Protein AF-A0A522PEY9-F1 (afdb_monomer)

Mean predicted aligned error: 11.16 Å

Foldseek 3Di:
DDDPPDDDPPDDPDPPPPDDDDDDDDDDLLVVQQVVCVVVVPQEAEDEQDDPDDDPDRDRDPSNV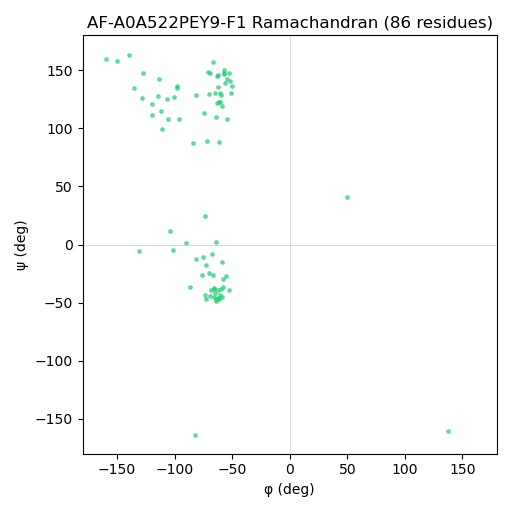SNCVPHPHYYHYDYDVVNVVVVD

Sequence (88 aa):
MASSTSPRPPSAPAPPAWIREPSLSKGEVVQSILDLARREEADAIVMGSHGRGGIARIVLGSKTEGVLRRAPVPVLVAPTAAAAARAS

Solvent-accessible surface area (backbone atoms only — not comparable to full-atom values): 6044 Å² total; per-residue (Å²): 140,77,86,82,77,74,80,78,73,77,84,71,74,81,75,61,91,84,63,71,79,88,85,86,83,88,77,61,67,44,60,51,52,51,53,47,39,63,74,67,67,44,82,56,46,80,42,62,35,68,71,100,69,90,64,102,58,97,58,76,32,73,59,52,50,53,33,67,78,65,50,96,43,56,70,47,75,42,77,52,66,82,61,57,69,71,76,110

Radius of gyration: 16.09 Å; Cα contacts (8 Å, |Δi|>4): 61; chains: 1; bounding box: 37×36×37 Å

Secondary structure (DSSP, 8-state):
-----PPPPP-PPPPPTT-PPPP---S-HHHHHHHHHHHTT-S-EEEES--SS--SS----HHHHHHHTT-SS-EEEEPPHHHHTT--

Structure (mmCIF, N/CA/C/O backbone):
data_AF-A0A522PEY9-F1
#
_entry.id   AF-A0A522PEY9-F1
#
loop_
_atom_site.group_PDB
_atom_site.id
_atom_site.type_symbol
_atom_site.label_atom_id
_atom_site.label_alt_id
_atom_site.label_comp_id
_atom_site.label_asym_id
_atom_site.label_entity_id
_atom_site.label_seq_id
_atom_site.pdbx_PDB_ins_code
_atom_site.Cartn_x
_atom_site.Cartn_y
_atom_site.Cartn_z
_atom_site.occupancy
_atom_site.B_iso_or_equiv
_atom_site.auth_seq_id
_atom_site.auth_comp_id
_atom_site.auth_asym_id
_atom_site.auth_atom_id
_atom_site.pdbx_PDB_model_num
ATOM 1 N N . MET A 1 1 ? 23.973 21.798 -27.937 1.00 46.22 1 MET A N 1
ATOM 2 C CA . MET A 1 1 ? 22.516 22.044 -27.935 1.00 46.22 1 MET A CA 1
ATOM 3 C C . MET A 1 1 ? 21.861 20.893 -28.686 1.00 46.22 1 MET A C 1
ATOM 5 O O . MET A 1 1 ? 21.898 20.892 -29.905 1.00 46.22 1 MET A O 1
ATOM 9 N N . ALA A 1 2 ? 21.391 19.858 -27.987 1.00 46.75 2 ALA A N 1
ATOM 10 C CA . ALA A 1 2 ? 20.698 18.724 -28.599 1.00 46.75 2 ALA A CA 1
ATOM 11 C C . ALA A 1 2 ? 19.294 18.664 -27.996 1.00 46.75 2 ALA A C 1
ATOM 13 O O . ALA A 1 2 ? 19.139 18.443 -26.795 1.00 46.75 2 ALA A O 1
ATOM 14 N N . SER A 1 3 ? 18.291 18.956 -28.819 1.00 48.97 3 SER A N 1
ATOM 15 C CA . SER A 1 3 ? 16.882 18.900 -28.448 1.00 48.97 3 SER A CA 1
ATOM 16 C C . SER A 1 3 ? 16.515 17.452 -28.129 1.00 48.97 3 SER A C 1
ATOM 18 O O . SER A 1 3 ? 16.497 16.595 -29.007 1.00 48.97 3 SER A O 1
ATOM 20 N N . SER A 1 4 ? 16.273 17.177 -26.848 1.00 49.50 4 SER A N 1
ATOM 21 C CA . SER A 1 4 ? 15.803 15.886 -26.351 1.00 49.50 4 SER A CA 1
ATOM 22 C C . SER A 1 4 ? 14.340 15.700 -26.752 1.00 49.50 4 SER A C 1
ATOM 24 O O . SER A 1 4 ? 13.422 16.104 -26.037 1.00 49.50 4 SER A O 1
ATOM 26 N N . THR A 1 5 ? 14.100 15.131 -27.930 1.00 57.78 5 THR A N 1
ATOM 27 C CA . THR A 1 5 ? 12.773 14.634 -28.300 1.00 57.78 5 THR A CA 1
ATOM 28 C C . THR A 1 5 ? 12.637 13.232 -27.720 1.00 57.78 5 THR A C 1
ATOM 30 O O . THR A 1 5 ? 12.993 12.241 -28.351 1.00 57.78 5 THR A O 1
ATOM 33 N N . 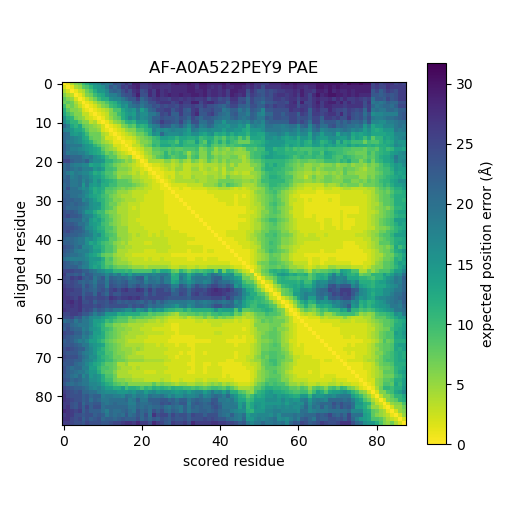SER A 1 6 ? 12.176 13.150 -26.470 1.00 41.78 6 SER A N 1
ATOM 34 C CA . SER A 1 6 ? 11.826 11.866 -25.861 1.00 41.78 6 SER A CA 1
ATOM 35 C C . SER A 1 6 ? 10.700 11.216 -26.682 1.00 41.78 6 SER A C 1
ATOM 37 O O . SER A 1 6 ? 9.721 11.906 -26.992 1.00 41.78 6 SER A O 1
ATOM 39 N N . PRO A 1 7 ? 10.809 9.934 -27.075 1.00 56.91 7 PRO A N 1
ATOM 40 C CA . PRO A 1 7 ? 9.787 9.274 -27.876 1.00 56.91 7 PRO A CA 1
ATOM 41 C C . PRO A 1 7 ? 8.446 9.285 -27.134 1.00 56.91 7 PRO A C 1
ATOM 43 O O . PRO A 1 7 ? 8.355 8.890 -25.970 1.00 56.91 7 PRO A O 1
ATOM 46 N N . ARG A 1 8 ? 7.391 9.753 -27.815 1.00 55.88 8 ARG A N 1
ATOM 47 C CA . ARG A 1 8 ? 6.015 9.651 -27.318 1.00 55.88 8 ARG A CA 1
ATOM 48 C C . ARG A 1 8 ? 5.711 8.156 -27.156 1.00 55.88 8 ARG A C 1
ATOM 50 O O . ARG A 1 8 ? 5.856 7.429 -28.140 1.00 55.88 8 ARG A O 1
ATOM 57 N N . PRO A 1 9 ? 5.335 7.676 -25.956 1.00 55.84 9 PRO A N 1
ATOM 58 C CA . PRO A 1 9 ? 4.972 6.277 -25.794 1.00 55.84 9 PRO A CA 1
ATOM 59 C C . PRO A 1 9 ? 3.827 5.942 -26.762 1.00 55.84 9 PRO A C 1
ATOM 61 O O . PRO A 1 9 ? 3.016 6.832 -27.056 1.00 55.84 9 PRO A O 1
ATOM 64 N N . PRO A 1 10 ? 3.758 4.696 -27.273 1.00 63.72 10 PRO A N 1
ATOM 65 C CA . PRO A 1 10 ? 2.630 4.268 -28.091 1.00 63.72 10 PRO A CA 1
ATOM 66 C C . PRO A 1 10 ? 1.344 4.622 -27.346 1.00 63.72 10 PRO A C 1
ATOM 68 O O . PRO A 1 10 ? 1.280 4.476 -26.122 1.00 63.72 10 PRO A O 1
ATOM 71 N N . SER A 1 11 ? 0.355 5.158 -28.062 1.00 65.31 11 SER A N 1
ATOM 72 C CA . SER A 1 11 ? -0.945 5.480 -27.479 1.00 65.31 11 SER A CA 1
ATOM 73 C C . SER A 1 11 ? -1.479 4.219 -26.814 1.00 65.31 11 SER A C 1
ATOM 75 O O . SER A 1 11 ? -1.817 3.257 -27.505 1.00 65.31 11 SER A O 1
ATOM 77 N N . ALA A 1 12 ? -1.477 4.204 -25.480 1.00 62.59 12 ALA A N 1
ATOM 78 C CA . ALA A 1 12 ? -2.034 3.103 -24.720 1.00 62.59 12 ALA A CA 1
ATOM 79 C C . ALA A 1 12 ? -3.483 2.887 -25.186 1.00 62.59 12 ALA A C 1
ATOM 81 O O . ALA A 1 12 ? -4.161 3.874 -25.501 1.00 62.59 12 ALA A O 1
ATOM 82 N N . PRO A 1 13 ? -3.955 1.631 -25.269 1.00 70.88 13 PRO A N 1
ATOM 83 C CA . PRO A 1 13 ? -5.359 1.382 -25.559 1.00 70.88 13 PRO A CA 1
ATOM 84 C C . PRO A 1 13 ? -6.221 2.166 -24.568 1.00 70.88 13 PRO A C 1
ATOM 86 O O . PRO A 1 13 ? -5.812 2.388 -23.423 1.00 70.88 13 PRO A O 1
ATOM 89 N N . ALA A 1 14 ? -7.398 2.603 -25.024 1.00 69.38 14 ALA A N 1
ATOM 90 C CA . ALA A 1 14 ? -8.345 3.274 -24.149 1.00 69.38 14 ALA A CA 1
ATOM 91 C C . ALA A 1 14 ? -8.548 2.407 -22.895 1.00 69.38 14 ALA A C 1
ATOM 93 O O . ALA A 1 14 ? -8.735 1.190 -23.029 1.00 69.38 14 ALA A O 1
ATOM 94 N N . PRO A 1 15 ? -8.439 2.995 -21.692 1.00 70.69 15 PRO A N 1
ATOM 95 C CA . PRO A 1 15 ? -8.603 2.237 -20.468 1.00 70.69 15 PRO A CA 1
ATOM 96 C C . PRO A 1 15 ? -9.978 1.558 -20.494 1.00 70.69 15 PRO A C 1
ATOM 98 O O . PRO A 1 15 ? -10.946 2.164 -20.967 1.00 70.69 15 PRO A O 1
ATOM 101 N N . PRO A 1 16 ? -10.093 0.299 -20.044 1.00 76.56 16 PRO A N 1
ATOM 102 C CA . PRO A 1 16 ? -11.387 -0.356 -19.997 1.00 76.56 16 PRO A CA 1
ATOM 103 C C . PRO A 1 16 ? -12.365 0.464 -19.150 1.00 76.56 16 PRO A C 1
ATOM 105 O O . PRO A 1 16 ? -11.963 1.136 -18.204 1.00 76.56 16 PRO A O 1
ATOM 108 N N . ALA A 1 17 ? -13.656 0.383 -19.477 1.00 77.38 17 ALA A N 1
ATOM 109 C CA . ALA A 1 17 ? -14.704 1.240 -18.910 1.00 77.38 17 ALA A CA 1
ATOM 110 C C . ALA A 1 17 ? -14.841 1.174 -17.373 1.00 77.38 17 ALA A C 1
ATOM 112 O O . ALA A 1 17 ? -15.486 2.032 -16.778 1.00 77.38 17 ALA A O 1
ATOM 113 N N . TRP A 1 18 ? -14.246 0.167 -16.725 1.00 80.19 18 TRP A N 1
ATOM 114 C CA . TRP A 1 18 ? -14.198 0.040 -15.267 1.00 80.19 18 TRP A CA 1
ATOM 115 C C . TRP A 1 18 ? -13.094 0.882 -14.609 1.00 80.19 18 TRP A C 1
ATOM 117 O O . TRP A 1 18 ? -13.099 1.045 -13.389 1.00 80.19 18 TRP A O 1
ATOM 127 N N . ILE A 1 19 ? -12.150 1.428 -15.382 1.00 80.88 19 ILE A N 1
ATOM 128 C CA . ILE A 1 19 ? -11.142 2.348 -14.859 1.00 80.88 19 ILE A CA 1
ATOM 129 C C . ILE A 1 19 ? -11.810 3.692 -14.598 1.00 80.88 19 ILE A C 1
ATOM 131 O O . ILE A 1 19 ? -12.242 4.394 -15.512 1.00 80.88 19 ILE A O 1
ATOM 135 N N . ARG A 1 20 ? -11.876 4.039 -13.315 1.00 78.62 20 ARG A N 1
ATOM 136 C CA . ARG A 1 20 ? -12.286 5.361 -12.850 1.00 78.62 20 ARG A CA 1
ATOM 137 C C . ARG A 1 20 ? -11.253 6.413 -13.257 1.00 78.62 20 ARG A C 1
ATOM 139 O O . ARG A 1 20 ? -10.080 6.108 -13.475 1.00 78.62 20 ARG A O 1
ATOM 146 N N . GLU A 1 21 ? -11.698 7.665 -13.319 1.00 81.75 21 GLU A N 1
ATOM 147 C CA . GLU A 1 21 ? -10.803 8.804 -13.506 1.00 81.75 21 GLU A CA 1
ATOM 148 C C . GLU A 1 21 ? -9.734 8.857 -12.401 1.00 81.75 21 GLU A C 1
ATOM 150 O O . GLU A 1 21 ? -9.996 8.464 -11.258 1.00 81.75 21 GLU A O 1
ATOM 155 N N . PRO A 1 22 ? -8.515 9.330 -12.716 1.00 83.69 22 PRO A N 1
ATOM 156 C CA . PRO A 1 22 ? -7.455 9.439 -11.728 1.00 83.69 22 PRO A CA 1
ATOM 157 C C . PRO A 1 22 ? -7.865 10.396 -10.604 1.00 83.69 22 PRO A C 1
ATOM 159 O O . PRO A 1 22 ? -8.141 11.571 -10.837 1.00 83.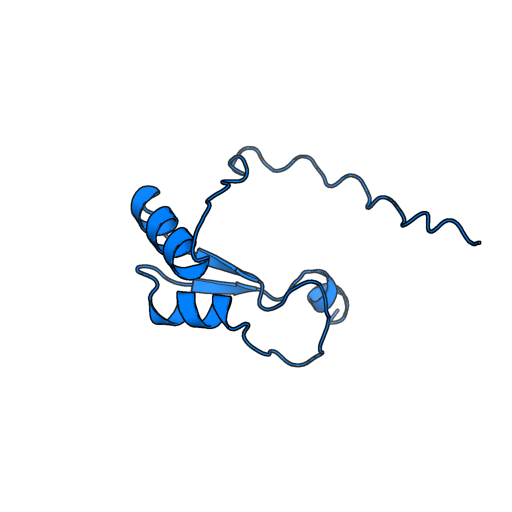69 22 PRO A O 1
ATOM 162 N N . SER A 1 23 ? -7.848 9.898 -9.369 1.00 84.62 23 SER A N 1
ATOM 163 C CA . SER A 1 23 ? -8.087 10.721 -8.185 1.00 84.62 23 SER A CA 1
ATOM 164 C C . SER A 1 23 ? -6.813 11.468 -7.784 1.00 84.62 23 SER A C 1
ATOM 166 O O . SER A 1 23 ? -5.740 10.871 -7.652 1.00 84.62 23 SER A O 1
ATOM 168 N N . LEU A 1 24 ? -6.923 12.787 -7.601 1.00 89.94 24 LEU 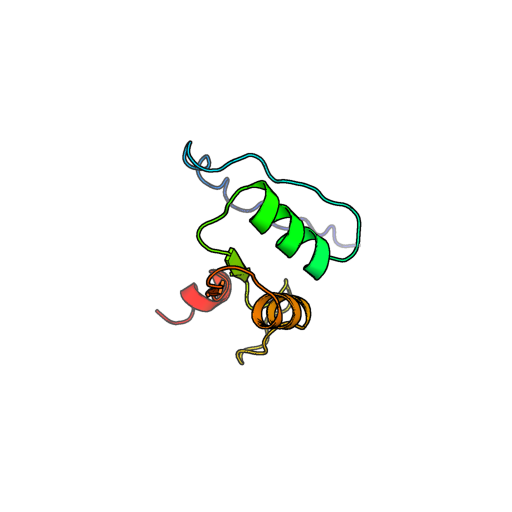A N 1
ATOM 169 C CA . LEU A 1 24 ? -5.830 13.656 -7.169 1.00 89.94 24 LEU A CA 1
ATOM 170 C C . LEU A 1 24 ? -6.101 14.180 -5.760 1.00 89.94 24 LEU A C 1
ATOM 172 O O . LEU A 1 24 ? -7.003 14.987 -5.545 1.00 89.94 24 LEU A O 1
ATOM 176 N N . SER A 1 25 ? -5.249 13.781 -4.820 1.00 87.62 25 SER A N 1
ATOM 177 C CA . SER A 1 25 ? -5.295 14.241 -3.431 1.00 87.62 25 SER A CA 1
ATOM 178 C C . SER A 1 25 ? -4.059 15.070 -3.094 1.00 87.62 25 SER A C 1
ATOM 180 O O . SER A 1 25 ? -2.947 14.757 -3.525 1.00 87.62 25 SER A O 1
ATOM 182 N N . LYS A 1 26 ? -4.238 16.130 -2.298 1.00 90.06 26 LYS A N 1
ATOM 183 C CA . LYS A 1 26 ? -3.135 16.893 -1.693 1.00 90.06 26 LYS A CA 1
ATOM 184 C C . LYS A 1 26 ? -2.918 16.420 -0.260 1.00 90.06 26 LYS A C 1
ATOM 186 O O . LYS A 1 26 ? -3.883 16.293 0.485 1.00 90.06 26 LYS A O 1
ATOM 191 N N . GLY A 1 27 ? -1.662 16.239 0.140 1.00 91.38 27 GLY A N 1
ATOM 192 C CA . GLY A 1 27 ? -1.307 15.898 1.517 1.00 91.38 27 GLY A CA 1
ATOM 193 C C . GLY A 1 27 ? -0.230 14.825 1.608 1.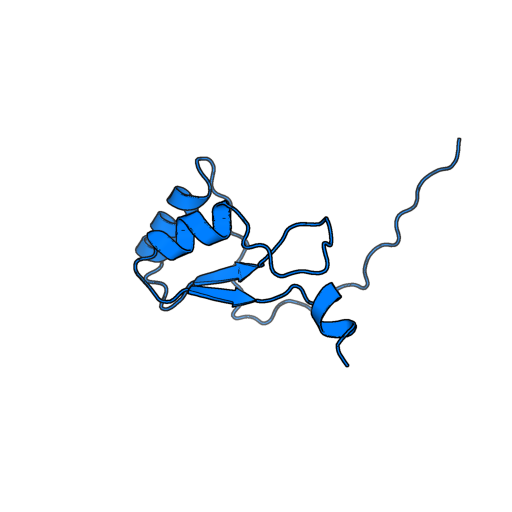00 91.38 27 GLY A C 1
ATOM 194 O O . GLY A 1 27 ? 0.525 14.588 0.663 1.00 91.38 27 GLY A O 1
ATOM 195 N N . GLU A 1 28 ? -0.152 14.182 2.771 1.00 94.00 28 GLU A N 1
ATOM 196 C CA . GLU A 1 28 ? 0.742 13.045 2.976 1.00 94.00 28 GLU A CA 1
ATOM 197 C C . GLU A 1 28 ? 0.222 11.833 2.186 1.00 94.00 28 GLU A C 1
ATOM 199 O O . GLU A 1 28 ? -0.959 11.486 2.246 1.00 94.00 28 GLU A O 1
ATOM 204 N N . VAL A 1 29 ? 1.110 11.218 1.401 1.00 93.12 29 VAL A N 1
ATOM 205 C CA . VAL A 1 29 ? 0.774 10.175 0.420 1.00 93.12 29 VAL A CA 1
ATOM 206 C C . VAL A 1 29 ? 0.153 8.947 1.080 1.00 93.12 29 VAL A C 1
ATOM 208 O O . VAL A 1 29 ? -0.870 8.463 0.603 1.00 93.12 29 VAL A O 1
ATOM 211 N N . VAL A 1 30 ? 0.749 8.445 2.167 1.00 95.56 30 VAL A N 1
ATOM 212 C CA . VAL A 1 30 ? 0.256 7.236 2.842 1.00 95.56 30 VAL A CA 1
ATOM 213 C C . VAL A 1 30 ? -1.139 7.493 3.398 1.00 95.56 30 VAL A C 1
ATOM 215 O O . VAL A 1 30 ? -2.050 6.716 3.131 1.00 95.56 30 VAL A O 1
ATOM 218 N N . GLN A 1 31 ? -1.335 8.601 4.110 1.00 96.50 31 GLN A N 1
ATOM 219 C CA . GLN A 1 31 ? -2.630 8.950 4.686 1.00 96.50 31 GLN A CA 1
ATOM 220 C C . GLN A 1 31 ? -3.707 9.127 3.611 1.00 96.50 31 GLN A C 1
ATOM 222 O O . GLN A 1 31 ? -4.799 8.587 3.748 1.00 96.50 31 GLN A O 1
ATOM 227 N N . SER A 1 32 ? -3.372 9.803 2.512 1.00 96.44 32 SER A N 1
ATOM 228 C CA . SER A 1 32 ? -4.313 10.040 1.413 1.00 96.44 32 SER A CA 1
ATOM 229 C C . SER A 1 32 ? -4.785 8.735 0.764 1.00 96.44 32 SER A C 1
ATOM 231 O O . SER A 1 32 ? -5.964 8.606 0.446 1.00 96.44 32 SER A O 1
ATOM 233 N N . ILE A 1 33 ? -3.887 7.756 0.595 1.00 95.44 33 ILE A N 1
ATOM 234 C CA . ILE A 1 33 ? -4.235 6.428 0.064 1.00 95.44 33 ILE A CA 1
ATOM 235 C C . ILE A 1 33 ? -5.161 5.684 1.033 1.00 95.44 33 ILE A C 1
ATOM 237 O O . ILE A 1 33 ? -6.161 5.112 0.604 1.00 95.44 33 ILE A O 1
ATOM 241 N N . LEU A 1 34 ? -4.853 5.702 2.333 1.00 96.75 34 LEU A N 1
ATOM 242 C CA . LEU A 1 34 ? -5.659 5.023 3.353 1.00 96.75 34 LEU A CA 1
ATOM 243 C C . LEU A 1 34 ? -7.060 5.629 3.472 1.00 96.75 34 LEU A C 1
ATOM 245 O O . LEU A 1 34 ? -8.038 4.892 3.585 1.00 96.75 34 LEU A O 1
ATOM 249 N N . ASP A 1 35 ? -7.160 6.956 3.436 1.00 96.25 35 ASP A N 1
ATOM 250 C CA . ASP A 1 35 ? -8.440 7.655 3.515 1.00 96.25 35 ASP A CA 1
ATOM 251 C C . ASP A 1 35 ? -9.282 7.410 2.267 1.00 96.25 35 ASP A C 1
ATOM 253 O O . ASP A 1 35 ? -10.487 7.201 2.385 1.00 96.25 35 ASP A O 1
ATOM 257 N N . LEU A 1 36 ? -8.661 7.384 1.084 1.00 94.69 36 LEU A N 1
ATOM 258 C CA . LEU A 1 36 ? -9.360 7.045 -0.151 1.00 94.69 36 LEU A CA 1
ATOM 259 C C . LEU A 1 36 ? -9.874 5.601 -0.115 1.00 94.69 36 LEU A C 1
ATOM 261 O O . LEU A 1 36 ? -11.046 5.378 -0.385 1.00 94.69 36 LEU A O 1
ATOM 265 N N . ALA A 1 37 ? -9.043 4.639 0.298 1.00 95.88 37 ALA A N 1
ATOM 266 C CA . ALA A 1 37 ? -9.458 3.241 0.410 1.00 95.88 37 ALA A CA 1
ATOM 267 C C . ALA A 1 37 ? -10.653 3.056 1.362 1.00 95.88 37 ALA A C 1
ATOM 269 O O . ALA A 1 37 ? -11.537 2.255 1.081 1.00 95.88 37 ALA A O 1
ATOM 270 N N . ARG A 1 38 ? -10.711 3.822 2.462 1.00 95.94 38 ARG A N 1
ATOM 271 C CA . ARG A 1 38 ? -11.868 3.821 3.374 1.00 95.94 38 ARG A CA 1
ATOM 272 C C . ARG A 1 38 ? -13.108 4.452 2.750 1.00 95.94 38 ARG A C 1
ATOM 274 O O . ARG A 1 38 ? -14.194 3.923 2.926 1.00 95.94 38 ARG A O 1
ATOM 281 N N . ARG A 1 39 ? -12.952 5.596 2.077 1.00 94.75 39 ARG A N 1
ATOM 282 C CA . ARG A 1 39 ? -14.069 6.335 1.462 1.00 94.75 39 ARG A CA 1
ATOM 283 C C . ARG A 1 39 ? -14.722 5.563 0.324 1.00 94.75 39 ARG A C 1
ATOM 285 O O . ARG A 1 39 ? -15.931 5.644 0.176 1.00 94.75 39 ARG A O 1
ATOM 292 N N . GLU A 1 40 ? -13.918 4.848 -0.451 1.00 92.75 40 GLU A N 1
ATOM 293 C CA . GLU A 1 40 ? -14.368 4.062 -1.603 1.00 92.75 40 GLU A CA 1
ATOM 294 C C . GLU A 1 40 ? -14.737 2.621 -1.232 1.00 92.75 40 GLU A C 1
ATOM 296 O O . GLU A 1 40 ? -15.050 1.840 -2.123 1.00 92.75 40 GLU A O 1
ATOM 301 N N . GLU A 1 41 ? -14.651 2.251 0.053 1.00 95.38 41 GLU A N 1
ATOM 302 C CA . GLU A 1 41 ? -14.884 0.879 0.526 1.00 95.38 41 GLU A CA 1
ATOM 303 C C . GLU A 1 41 ? -14.094 -0.158 -0.295 1.00 95.38 41 GLU A C 1
ATOM 305 O O . GLU A 1 41 ? -14.591 -1.218 -0.659 1.00 95.38 41 GLU A O 1
ATOM 310 N N . ALA A 1 42 ? -12.843 0.176 -0.628 1.00 95.06 42 ALA A N 1
ATOM 311 C CA . ALA A 1 42 ? -12.042 -0.613 -1.553 1.00 95.06 42 ALA A CA 1
ATOM 312 C C . ALA A 1 42 ? -11.739 -2.004 -0.982 1.00 95.06 42 ALA A C 1
ATOM 314 O O . ALA A 1 42 ? -11.191 -2.103 0.111 1.00 95.06 42 ALA A O 1
ATOM 315 N N . ASP A 1 43 ? -11.972 -3.067 -1.755 1.00 96.56 43 ASP A N 1
ATOM 316 C CA . ASP A 1 43 ? -11.682 -4.447 -1.330 1.00 96.56 43 ASP A CA 1
ATOM 317 C C . ASP A 1 43 ? -10.177 -4.757 -1.238 1.00 96.56 43 ASP A C 1
ATOM 319 O O . ASP A 1 43 ? -9.756 -5.673 -0.529 1.00 96.56 43 ASP A O 1
ATOM 323 N N . ALA A 1 44 ? -9.348 -4.012 -1.977 1.00 95.94 44 ALA A N 1
ATOM 324 C CA . ALA A 1 44 ? -7.896 -4.159 -1.992 1.00 95.94 44 ALA A CA 1
ATOM 325 C C . ALA A 1 44 ? -7.194 -2.892 -2.505 1.00 95.94 44 ALA A C 1
ATOM 327 O O . ALA A 1 44 ? -7.765 -2.089 -3.244 1.00 95.94 44 ALA A O 1
ATOM 328 N N . ILE A 1 45 ? -5.909 -2.749 -2.168 1.00 95.44 45 ILE A N 1
ATOM 329 C CA . ILE A 1 45 ? -5.034 -1.686 -2.682 1.00 95.44 45 ILE A CA 1
ATOM 330 C C . ILE A 1 45 ? -3.931 -2.314 -3.535 1.00 95.44 45 ILE A C 1
ATOM 332 O O . ILE A 1 45 ? -3.201 -3.186 -3.068 1.00 95.44 45 ILE A O 1
ATOM 336 N N . VAL A 1 46 ? -3.747 -1.830 -4.766 1.00 92.62 46 VAL A N 1
ATOM 337 C CA . VAL A 1 46 ? -2.624 -2.231 -5.628 1.00 92.62 46 VAL A CA 1
ATOM 338 C C . VAL A 1 46 ? -1.609 -1.097 -5.707 1.00 92.62 46 VAL A C 1
ATOM 340 O O . VAL A 1 46 ? -1.947 0.027 -6.075 1.00 92.62 46 VAL A O 1
ATOM 343 N N . MET A 1 47 ? -0.349 -1.387 -5.383 1.00 89.94 47 MET A N 1
ATOM 344 C CA . MET A 1 47 ? 0.749 -0.423 -5.463 1.00 89.94 47 MET A CA 1
ATOM 345 C C . MET A 1 47 ? 1.922 -0.965 -6.273 1.00 89.94 47 MET A C 1
ATOM 347 O O . MET A 1 47 ? 2.241 -2.153 -6.242 1.00 89.94 47 MET A O 1
ATOM 351 N N . GLY A 1 48 ? 2.618 -0.063 -6.961 1.00 82.62 48 GLY A N 1
ATOM 352 C CA . GLY A 1 48 ? 3.918 -0.368 -7.547 1.00 82.62 48 GLY A CA 1
ATOM 353 C C . GLY A 1 48 ? 4.996 -0.520 -6.471 1.00 82.62 48 GLY A C 1
ATOM 354 O O . GLY A 1 48 ? 4.963 0.148 -5.433 1.00 82.62 48 GLY A O 1
ATOM 355 N N . SER A 1 49 ? 5.983 -1.379 -6.726 1.00 69.50 49 SER A N 1
ATOM 356 C CA . SER A 1 49 ? 7.121 -1.553 -5.814 1.00 69.50 49 SER A CA 1
ATOM 357 C C . SER A 1 49 ? 8.154 -0.414 -5.883 1.00 69.50 49 SER A C 1
ATOM 359 O O . SER A 1 49 ? 8.831 -0.182 -4.886 1.00 69.50 49 SER A O 1
ATOM 361 N N . HIS A 1 50 ? 8.274 0.305 -7.015 1.00 70.12 50 HIS A N 1
ATOM 362 C CA . HIS A 1 50 ? 9.291 1.352 -7.248 1.00 70.12 50 HIS A CA 1
ATOM 363 C C . HIS A 1 50 ? 8.819 2.463 -8.212 1.00 70.12 50 HIS A C 1
ATOM 365 O O . HIS A 1 50 ? 7.934 2.248 -9.040 1.00 70.12 50 HIS A O 1
ATOM 371 N N . GLY A 1 51 ? 9.455 3.644 -8.136 1.00 58.75 51 GLY A N 1
ATOM 372 C CA . GLY A 1 51 ? 9.306 4.754 -9.093 1.00 58.75 51 GLY A CA 1
ATOM 373 C C . GLY A 1 51 ? 10.176 4.614 -10.358 1.00 58.75 51 GLY A C 1
ATOM 374 O O . GLY A 1 51 ? 10.709 3.551 -10.650 1.00 58.75 51 GLY A O 1
ATOM 375 N N . ARG A 1 52 ? 10.364 5.713 -11.108 1.00 53.16 52 ARG A N 1
ATOM 376 C CA . ARG A 1 52 ? 11.051 5.771 -12.424 1.00 53.16 52 ARG A CA 1
ATOM 377 C C . ARG A 1 52 ? 12.556 5.401 -12.443 1.00 53.16 52 ARG A C 1
ATOM 379 O O . ARG A 1 52 ? 13.166 5.469 -13.504 1.00 53.16 52 ARG A O 1
ATOM 386 N N . GLY A 1 53 ? 13.160 5.008 -11.321 1.00 51.44 53 GLY A N 1
ATOM 387 C CA . GLY A 1 53 ? 14.572 4.615 -11.224 1.00 51.44 53 GLY A CA 1
ATOM 388 C C . GLY A 1 53 ? 14.706 3.122 -10.946 1.00 51.44 53 GLY A C 1
ATOM 389 O O . GLY A 1 53 ? 14.537 2.693 -9.808 1.00 51.44 53 GLY A O 1
ATOM 390 N N . GLY A 1 54 ? 14.972 2.332 -11.987 1.00 50.53 54 GLY A N 1
ATOM 391 C CA . GLY A 1 54 ? 15.164 0.891 -11.871 1.00 50.53 54 GLY A CA 1
ATOM 392 C C . GLY A 1 54 ? 16.376 0.539 -11.010 1.00 50.53 54 GLY A C 1
ATOM 393 O O . GLY A 1 54 ? 17.501 0.899 -11.338 1.00 50.53 54 GLY A O 1
ATOM 394 N N . ILE A 1 55 ? 16.145 -0.222 -9.946 1.00 51.69 55 ILE A N 1
ATOM 395 C CA . ILE A 1 55 ? 17.180 -0.989 -9.253 1.00 51.69 55 ILE A CA 1
ATOM 396 C C . ILE A 1 55 ? 16.686 -2.426 -9.135 1.00 51.69 55 ILE A C 1
ATOM 398 O O . ILE A 1 55 ? 15.574 -2.694 -8.694 1.00 51.69 55 ILE A O 1
ATOM 402 N N . ALA A 1 56 ? 17.516 -3.344 -9.619 1.00 50.97 56 ALA A N 1
ATOM 403 C CA . ALA A 1 56 ? 17.210 -4.736 -9.942 1.00 50.97 56 ALA A CA 1
ATOM 404 C C . ALA A 1 56 ? 17.032 -5.667 -8.721 1.00 50.97 56 ALA A C 1
ATOM 406 O O . ALA A 1 56 ? 17.219 -6.876 -8.824 1.00 50.97 56 ALA A O 1
ATOM 407 N N . ARG A 1 57 ? 16.664 -5.127 -7.557 1.00 56.53 57 ARG A N 1
ATOM 408 C CA . ARG A 1 57 ? 16.349 -5.884 -6.340 1.00 56.53 57 ARG A CA 1
ATOM 409 C C . ARG A 1 57 ? 15.081 -5.287 -5.755 1.00 56.53 57 ARG A C 1
ATOM 411 O O . ARG A 1 57 ? 14.991 -4.070 -5.690 1.00 56.53 57 ARG A O 1
ATOM 418 N N . ILE A 1 58 ? 14.117 -6.113 -5.350 1.00 57.62 58 ILE A N 1
ATOM 419 C CA . ILE A 1 58 ? 12.840 -5.659 -4.781 1.00 57.62 58 ILE A CA 1
ATOM 420 C C . ILE A 1 58 ? 13.118 -4.863 -3.491 1.00 57.62 58 ILE A C 1
ATOM 422 O O . ILE A 1 58 ? 13.184 -5.436 -2.408 1.00 57.62 58 ILE A O 1
ATOM 426 N N . VAL A 1 59 ? 13.332 -3.551 -3.592 1.00 66.19 59 VAL A N 1
ATOM 427 C CA . VAL A 1 59 ? 13.406 -2.640 -2.451 1.00 66.19 59 VAL A CA 1
ATOM 428 C C . VAL A 1 59 ? 12.028 -2.021 -2.292 1.00 66.19 59 VAL A C 1
ATOM 430 O O . VAL A 1 59 ? 11.582 -1.210 -3.093 1.00 66.19 59 VAL A O 1
ATOM 433 N N . LEU A 1 60 ? 11.309 -2.433 -1.257 1.00 74.38 60 LEU A N 1
ATOM 434 C CA . LEU A 1 60 ? 9.998 -1.872 -0.973 1.00 74.38 60 LEU A CA 1
ATOM 435 C C . LEU A 1 60 ? 10.127 -0.352 -0.753 1.00 74.38 60 LEU A C 1
ATOM 437 O O . LEU A 1 60 ? 10.855 0.089 0.135 1.00 74.38 60 LEU A O 1
ATOM 441 N N . GLY A 1 61 ? 9.458 0.459 -1.577 1.00 79.19 61 GLY A N 1
ATOM 442 C CA . GLY A 1 61 ? 9.467 1.913 -1.408 1.00 79.19 61 GLY A CA 1
ATOM 443 C C . GLY A 1 61 ? 8.853 2.331 -0.067 1.00 79.19 61 GLY A C 1
ATOM 444 O O . GLY A 1 61 ? 7.878 1.734 0.382 1.00 79.19 61 GLY A O 1
ATOM 445 N N . SER A 1 62 ? 9.362 3.400 0.554 1.00 85.50 62 SER A N 1
ATOM 446 C CA . SER A 1 62 ? 8.903 3.854 1.882 1.00 85.50 62 SER A CA 1
ATOM 447 C C . SER A 1 62 ? 7.404 4.180 1.943 1.00 85.50 62 SER A C 1
ATOM 449 O O . SER A 1 62 ? 6.765 4.011 2.979 1.00 85.50 62 SER A O 1
ATOM 451 N N . LYS A 1 63 ? 6.812 4.614 0.824 1.00 91.06 63 LYS A N 1
ATOM 452 C CA . LYS A 1 63 ? 5.362 4.841 0.710 1.00 91.06 63 LYS A CA 1
ATOM 453 C C . LYS A 1 63 ? 4.578 3.533 0.637 1.00 91.06 63 LYS A C 1
ATOM 455 O O . LYS A 1 63 ? 3.592 3.381 1.350 1.00 91.06 63 LYS A O 1
ATOM 460 N N . THR A 1 64 ? 5.065 2.581 -0.153 1.00 90.25 64 THR A N 1
ATOM 461 C CA . THR A 1 64 ? 4.521 1.223 -0.246 1.00 90.25 64 THR A CA 1
ATOM 462 C C . THR A 1 64 ? 4.560 0.536 1.123 1.00 90.25 64 THR A C 1
ATOM 464 O O . THR A 1 64 ? 3.553 -0.011 1.564 1.00 90.25 64 THR A O 1
ATOM 467 N N . GLU A 1 65 ? 5.679 0.639 1.847 1.00 90.88 65 GLU A N 1
ATOM 468 C CA . GLU A 1 65 ? 5.814 0.120 3.213 1.00 90.88 65 GLU A CA 1
ATOM 469 C C . GLU A 1 65 ? 4.851 0.805 4.194 1.00 90.88 65 GLU A C 1
ATOM 471 O O . GLU A 1 65 ? 4.166 0.136 4.969 1.00 90.88 65 GLU A O 1
ATOM 476 N N . GLY A 1 66 ? 4.762 2.137 4.144 1.00 94.31 66 GLY A N 1
ATOM 477 C CA . GLY A 1 66 ? 3.875 2.903 5.016 1.00 94.31 66 GLY A CA 1
ATOM 478 C C . GLY A 1 66 ? 2.403 2.517 4.860 1.00 94.31 66 GLY A C 1
ATOM 479 O O . GLY A 1 66 ? 1.685 2.441 5.858 1.00 94.31 66 GLY A O 1
ATOM 480 N N . VAL A 1 67 ? 1.961 2.233 3.632 1.00 95.50 67 VAL A N 1
ATOM 481 C CA . VAL A 1 67 ? 0.603 1.739 3.365 1.00 95.50 67 VAL A CA 1
ATOM 482 C C . VAL A 1 67 ? 0.453 0.287 3.821 1.00 95.50 67 VAL A C 1
ATOM 484 O O . VAL A 1 67 ? -0.495 -0.004 4.542 1.00 95.50 67 VAL A O 1
ATOM 487 N N . LEU A 1 68 ? 1.396 -0.605 3.499 1.00 93.88 68 LEU A N 1
ATOM 488 C CA . LEU A 1 68 ? 1.358 -2.015 3.925 1.00 93.88 68 LEU A CA 1
ATOM 489 C C . LEU A 1 68 ? 1.168 -2.182 5.436 1.00 93.88 68 LEU A C 1
ATOM 491 O O . LEU A 1 68 ? 0.429 -3.058 5.873 1.00 93.88 68 LEU A O 1
ATOM 495 N N . ARG A 1 69 ? 1.809 -1.328 6.240 1.00 94.94 69 ARG A N 1
ATOM 496 C CA . ARG A 1 69 ? 1.723 -1.384 7.708 1.00 94.94 69 ARG A CA 1
ATOM 497 C C . ARG A 1 69 ? 0.382 -0.915 8.281 1.00 94.94 69 ARG A C 1
ATOM 499 O O . ARG A 1 69 ? 0.127 -1.148 9.458 1.00 94.94 69 ARG A O 1
ATOM 506 N N . ARG A 1 70 ? -0.423 -0.180 7.510 1.00 97.44 70 ARG A N 1
ATOM 507 C CA . ARG A 1 70 ? -1.573 0.594 8.018 1.00 97.44 70 ARG A CA 1
ATOM 508 C C . ARG A 1 70 ? -2.866 0.368 7.233 1.00 97.44 70 ARG A C 1
ATOM 510 O O . ARG A 1 70 ? -3.895 0.934 7.604 1.00 97.44 70 ARG A O 1
ATOM 517 N N . ALA A 1 71 ? -2.8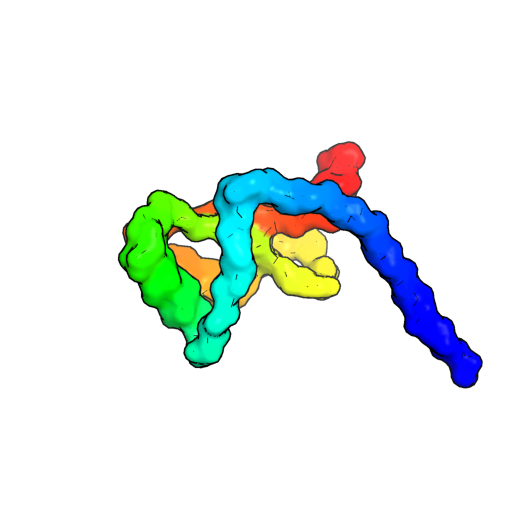08 -0.386 6.138 1.00 96.94 71 ALA A N 1
ATOM 518 C CA . ALA A 1 71 ? -3.936 -0.595 5.247 1.00 96.94 71 ALA A CA 1
ATOM 519 C C . ALA A 1 71 ? -5.096 -1.296 5.967 1.00 96.94 71 ALA A C 1
ATOM 521 O O . ALA A 1 71 ? -4.867 -2.273 6.679 1.00 96.94 71 ALA A O 1
ATOM 522 N N . PRO A 1 72 ? -6.341 -0.822 5.775 1.00 94.56 72 PRO A N 1
ATOM 523 C CA . PRO A 1 72 ? -7.520 -1.498 6.309 1.00 94.56 72 PRO A CA 1
ATOM 524 C C . PRO A 1 72 ? -7.886 -2.764 5.517 1.00 94.56 72 PRO A C 1
ATOM 526 O O . PRO A 1 72 ? -8.737 -3.523 5.963 1.00 94.56 72 PRO A O 1
ATOM 529 N N . VAL A 1 73 ? -7.264 -2.976 4.350 1.00 97.69 73 VAL A N 1
ATOM 530 C CA . VAL A 1 73 ? -7.583 -4.032 3.380 1.00 97.69 73 VAL A CA 1
ATOM 531 C C . VAL A 1 73 ? -6.307 -4.633 2.781 1.00 97.69 73 VAL A C 1
ATOM 533 O O . VAL A 1 73 ? -5.241 -4.016 2.896 1.00 97.69 73 VAL A O 1
ATOM 536 N N . PRO A 1 74 ? -6.376 -5.821 2.148 1.00 97.44 74 PRO A N 1
ATOM 537 C CA . PRO A 1 74 ? -5.223 -6.448 1.513 1.00 97.44 74 PRO A C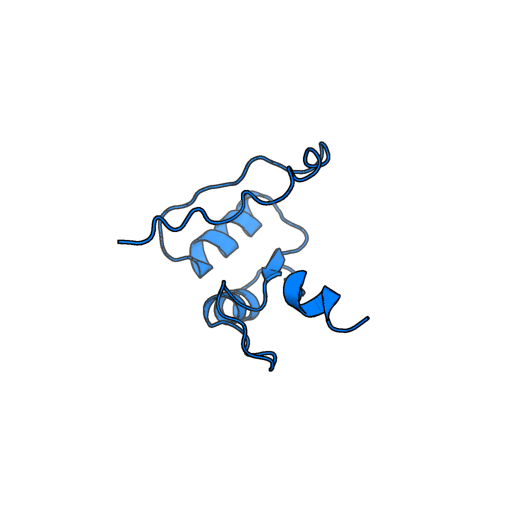A 1
ATOM 538 C C . PRO A 1 74 ? -4.494 -5.520 0.534 1.00 97.44 74 PRO A C 1
ATOM 540 O O . PRO A 1 74 ? -5.1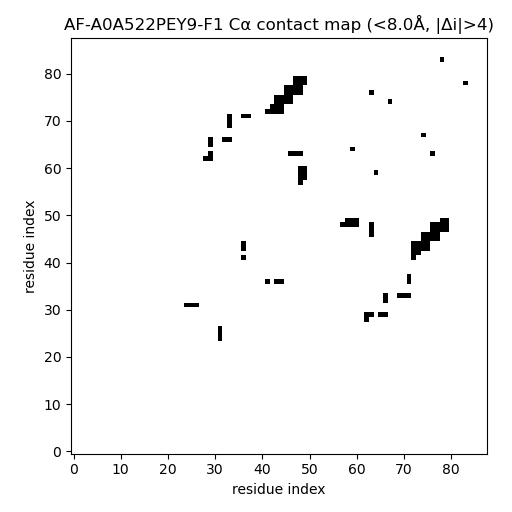07 -4.772 -0.229 1.00 97.44 74 PRO A O 1
ATOM 543 N N . VAL A 1 75 ? -3.162 -5.601 0.533 1.00 95.25 75 VAL A N 1
ATOM 544 C CA . VAL A 1 75 ? -2.297 -4.776 -0.315 1.00 95.25 75 VAL A CA 1
ATOM 545 C C . VAL A 1 75 ? -1.473 -5.663 -1.239 1.00 95.25 75 VAL A C 1
ATOM 547 O O . VAL A 1 75 ? -0.680 -6.484 -0.777 1.00 95.25 75 VAL A O 1
ATOM 550 N N . LEU A 1 76 ? -1.620 -5.464 -2.546 1.00 92.56 76 LEU A N 1
ATOM 551 C CA . LEU A 1 76 ? -0.847 -6.154 -3.571 1.00 92.56 76 LEU A CA 1
ATOM 552 C C . LEU A 1 76 ? 0.269 -5.243 -4.077 1.00 92.56 76 LEU A C 1
ATOM 554 O O . LEU A 1 76 ? 0.033 -4.114 -4.510 1.00 92.56 76 LEU A O 1
ATOM 558 N N . VAL A 1 77 ? 1.496 -5.758 -4.054 1.00 88.44 77 VAL A N 1
ATOM 559 C CA . VAL A 1 77 ? 2.674 -5.050 -4.556 1.00 88.44 77 VAL A CA 1
ATOM 560 C C . VAL A 1 77 ? 3.082 -5.658 -5.888 1.00 88.44 77 VAL A C 1
ATOM 562 O O . VAL A 1 77 ? 3.605 -6.771 -5.934 1.00 88.44 77 VAL A O 1
ATOM 565 N N . ALA A 1 78 ? 2.855 -4.922 -6.973 1.00 82.94 78 ALA A N 1
ATOM 566 C CA . ALA A 1 78 ? 3.176 -5.378 -8.318 1.00 82.94 78 ALA A CA 1
ATOM 567 C C . ALA A 1 78 ? 4.527 -4.805 -8.796 1.00 82.94 78 ALA A C 1
ATOM 569 O O . ALA A 1 78 ? 4.786 -3.602 -8.636 1.00 82.94 78 ALA A O 1
ATOM 570 N N . PRO A 1 79 ? 5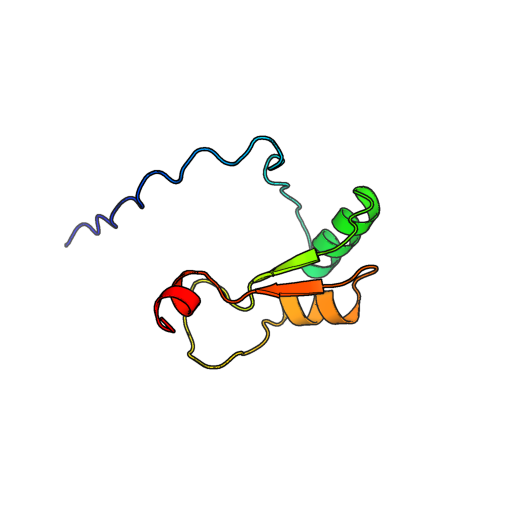.410 -5.623 -9.403 1.00 70.12 79 PRO A N 1
ATOM 571 C CA . PRO A 1 79 ? 6.537 -5.101 -10.165 1.00 70.12 79 PRO A CA 1
ATOM 572 C C . PRO A 1 79 ? 6.017 -4.303 -11.367 1.00 70.12 79 PRO A C 1
ATOM 574 O O . PRO A 1 79 ? 4.994 -4.635 -11.963 1.00 70.12 79 PRO A O 1
ATOM 577 N N . THR A 1 80 ? 6.712 -3.226 -11.732 1.00 66.94 80 THR A N 1
ATOM 578 C CA . THR A 1 80 ? 6.309 -2.426 -12.895 1.00 66.94 80 THR A CA 1
ATOM 579 C C . THR A 1 80 ? 6.538 -3.225 -14.185 1.00 66.94 80 THR A C 1
ATOM 581 O O . THR A 1 80 ? 7.478 -4.016 -14.277 1.00 66.94 80 THR A O 1
ATOM 584 N N . ALA A 1 81 ? 5.694 -3.019 -15.203 1.00 55.94 81 ALA A N 1
ATOM 585 C CA . ALA A 1 81 ? 5.734 -3.776 -16.462 1.00 55.94 81 ALA A CA 1
ATOM 586 C C . ALA A 1 81 ? 7.107 -3.741 -17.171 1.00 55.94 81 ALA A C 1
ATOM 588 O O . ALA A 1 81 ? 7.482 -4.700 -17.836 1.00 55.94 81 ALA A O 1
ATOM 589 N N . ALA A 1 82 ? 7.902 -2.683 -16.967 1.00 52.59 82 ALA A N 1
ATOM 590 C CA . ALA A 1 82 ? 9.265 -2.589 -17.494 1.00 52.59 82 ALA A CA 1
ATOM 591 C C . ALA A 1 82 ? 10.240 -3.612 -16.870 1.00 52.59 82 ALA A C 1
ATOM 593 O O . ALA A 1 82 ? 11.226 -3.982 -17.504 1.00 52.59 82 ALA A O 1
ATOM 594 N N . ALA A 1 83 ? 9.974 -4.070 -15.643 1.00 47.75 83 ALA A N 1
ATOM 595 C CA . ALA A 1 83 ? 10.725 -5.137 -14.985 1.00 47.75 83 ALA A CA 1
ATOM 596 C C . ALA A 1 83 ? 10.179 -6.530 -15.345 1.00 47.75 83 ALA A C 1
ATOM 598 O O . ALA A 1 83 ? 10.966 -7.451 -15.539 1.00 47.75 83 ALA A O 1
ATOM 599 N N . ALA A 1 84 ? 8.856 -6.673 -15.494 1.00 44.59 84 ALA A N 1
ATOM 600 C CA . ALA A 1 84 ? 8.225 -7.935 -15.893 1.00 44.59 84 ALA A CA 1
ATOM 601 C C . ALA A 1 84 ? 8.606 -8.356 -17.326 1.00 44.59 84 ALA A C 1
ATOM 603 O O . ALA A 1 84 ? 8.895 -9.522 -17.563 1.00 44.59 84 ALA A O 1
ATOM 604 N N . ALA A 1 85 ? 8.716 -7.398 -18.254 1.00 49.91 85 ALA A N 1
ATOM 605 C CA . ALA A 1 85 ? 9.099 -7.650 -19.646 1.00 49.91 85 ALA A CA 1
ATOM 606 C C . ALA A 1 85 ? 10.553 -8.133 -19.842 1.00 49.91 85 ALA A C 1
ATOM 608 O O . ALA A 1 85 ? 10.925 -8.488 -20.953 1.00 49.91 85 ALA A O 1
ATOM 609 N N . ARG A 1 86 ? 11.394 -8.120 -18.795 1.00 43.31 86 ARG A N 1
ATOM 610 C CA . ARG A 1 86 ? 12.784 -8.621 -18.837 1.00 43.31 86 ARG A CA 1
ATOM 611 C C . ARG A 1 86 ? 12.950 -10.012 -18.223 1.00 43.31 86 ARG A C 1
ATOM 613 O O . ARG A 1 86 ? 14.059 -10.534 -18.224 1.00 43.31 86 ARG A O 1
ATOM 620 N N . ALA A 1 87 ? 11.884 -10.569 -17.652 1.00 47.66 87 ALA A N 1
ATOM 621 C CA . ALA A 1 87 ? 11.885 -11.876 -16.998 1.00 47.66 87 ALA A CA 1
ATOM 622 C C . ALA A 1 87 ? 11.226 -12.970 -17.862 1.00 47.66 87 ALA A C 1
ATOM 624 O O . ALA A 1 87 ? 10.915 -14.040 -17.346 1.00 47.66 87 ALA A O 1
ATOM 625 N N . SER A 1 88 ? 10.971 -12.685 -19.145 1.00 40.31 88 SER A N 1
ATOM 626 C CA . SER A 1 88 ? 10.359 -13.585 -20.132 1.00 40.31 88 SER A CA 1
ATOM 627 C C . SER A 1 88 ? 11.287 -13.779 -21.319 1.00 40.31 88 SER A C 1
ATOM 629 O O . SER A 1 88 ? 11.864 -12.758 -21.758 1.00 40.31 88 SER A O 1
#

pLDDT: mean 76.54, std 18.67, range [40.31, 97.69]

Nearest PDB structures (foldseek):
  3hgm-assembly1_B  TM=8.957E-01  e=1.864E-03  Halomonas elongata
  3hgm-assembly2_D  TM=8.945E-01  e=3.443E-03  Halomonas elongata
  1mjh-assembly1_B  TM=8.434E-01  e=5.548E-03  Methanocaldococcus jannaschii
  5ahw-assembly1_B  TM=7.677E-01  e=1.257E-02  Mycolicibacterium smegmatis MC2 155
  3mt0-assembly1_A  TM=7.568E-01  e=4.591E-02  Pseudomonas aeruginosa PAO1